Protein AF-A0A7J2Y6X0-F1 (afdb_monomer_lite)

Radius of gyration: 14.94 Å; chains: 1; bounding box: 36×22×38 Å

Foldseek 3Di:
DDPPPPPVVVVVQVVQCVVPVHDFQADPVPRHGPVPDQQADPPPRDQPQDCVPPPDRGRGRD

pLDDT: mean 72.95, std 15.34, range [41.56, 92.38]

Structure (mmCIF, N/CA/C/O backbone):
data_AF-A0A7J2Y6X0-F1
#
_entry.id   AF-A0A7J2Y6X0-F1
#
loop_
_atom_site.group_PDB
_atom_site.id
_atom_site.type_symbol
_atom_site.label_atom_id
_atom_site.label_alt_id
_atom_site.label_comp_id
_atom_site.label_asym_id
_atom_site.label_entity_id
_atom_site.label_seq_id
_atom_site.pdbx_PDB_ins_code
_atom_site.Cartn_x
_atom_site.Cartn_y
_atom_site.Cartn_z
_atom_site.occupancy
_atom_site.B_iso_or_equiv
_atom_site.auth_seq_id
_atom_site.auth_comp_id
_atom_site.auth_asym_id
_atom_site.auth_atom_id
_atom_site.pdbx_PDB_model_num
ATOM 1 N N . MET A 1 1 ? -8.656 15.048 -23.026 1.00 41.56 1 MET A N 1
ATOM 2 C CA . MET A 1 1 ? -8.105 13.672 -22.990 1.00 41.56 1 MET A CA 1
ATOM 3 C C . MET A 1 1 ? -6.731 13.707 -22.330 1.00 41.56 1 MET A C 1
ATOM 5 O O . MET A 1 1 ? -5.872 14.465 -22.758 1.00 41.56 1 MET A O 1
ATOM 9 N N . ALA A 1 2 ? -6.590 12.990 -21.215 1.00 44.66 2 ALA A N 1
ATOM 10 C CA . ALA A 1 2 ? -5.544 13.144 -20.205 1.00 44.66 2 ALA A CA 1
ATOM 11 C C . ALA A 1 2 ? -4.140 12.726 -20.688 1.00 44.66 2 ALA A C 1
ATOM 13 O O . ALA A 1 2 ? -3.884 11.546 -20.901 1.00 44.66 2 ALA A O 1
ATOM 14 N N . ARG A 1 3 ? -3.214 13.688 -20.803 1.00 49.38 3 ARG A N 1
ATOM 15 C CA . ARG A 1 3 ? -1.777 13.448 -21.066 1.00 49.38 3 ARG A CA 1
ATOM 16 C C . ARG A 1 3 ? -0.849 13.805 -19.894 1.00 49.38 3 ARG A C 1
ATOM 18 O O . ARG A 1 3 ? 0.353 13.638 -20.010 1.00 49.38 3 ARG A O 1
ATOM 25 N N . ILE A 1 4 ? -1.398 14.233 -18.754 1.00 52.28 4 ILE A N 1
ATOM 26 C CA . ILE A 1 4 ? -0.632 14.681 -17.568 1.00 52.28 4 ILE A CA 1
ATOM 27 C C . ILE A 1 4 ? -0.339 13.513 -16.592 1.00 52.28 4 ILE A C 1
ATOM 29 O O . ILE A 1 4 ? 0.391 13.645 -15.618 1.00 52.28 4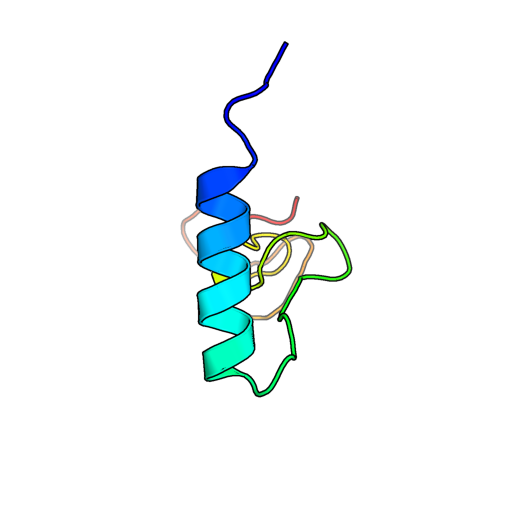 ILE A O 1
ATOM 33 N N . ARG A 1 5 ? -0.862 12.312 -16.867 1.00 55.06 5 ARG A N 1
ATOM 34 C CA . ARG A 1 5 ? -0.905 11.183 -15.921 1.00 55.06 5 ARG A CA 1
ATOM 35 C C . ARG A 1 5 ? 0.405 10.373 -15.805 1.00 55.06 5 ARG A C 1
ATOM 37 O O . ARG A 1 5 ? 0.406 9.363 -15.115 1.00 55.06 5 ARG A O 1
ATOM 44 N N . SER A 1 6 ? 1.505 10.755 -16.468 1.00 68.56 6 SER A N 1
ATOM 45 C CA . SER A 1 6 ? 2.663 9.853 -16.642 1.00 68.56 6 SER A CA 1
ATOM 46 C C . SER A 1 6 ? 3.929 10.183 -15.848 1.00 68.56 6 SER A C 1
ATOM 48 O O . SER A 1 6 ? 4.595 9.246 -15.423 1.00 68.56 6 SER A O 1
ATOM 50 N N . GLU A 1 7 ? 4.307 11.448 -15.633 1.00 80.12 7 GLU A N 1
ATOM 51 C CA . GLU A 1 7 ? 5.596 11.748 -14.971 1.00 80.12 7 GLU A CA 1
ATOM 52 C C . GLU A 1 7 ? 5.557 11.496 -13.464 1.00 80.12 7 GLU A C 1
ATOM 54 O O . GLU A 1 7 ? 6.417 10.789 -12.944 1.00 80.12 7 GLU A O 1
ATOM 59 N N . ALA A 1 8 ? 4.511 11.967 -12.781 1.00 83.50 8 ALA A N 1
ATOM 60 C CA . ALA A 1 8 ? 4.324 11.715 -11.352 1.00 83.50 8 ALA A CA 1
ATOM 61 C C . ALA A 1 8 ? 4.222 10.211 -11.036 1.00 83.50 8 ALA A C 1
ATOM 63 O O . ALA A 1 8 ? 4.787 9.738 -10.054 1.00 83.50 8 ALA A O 1
ATOM 64 N N . VAL A 1 9 ? 3.553 9.438 -11.901 1.00 83.75 9 VAL A N 1
ATOM 65 C CA . VAL A 1 9 ? 3.440 7.979 -11.746 1.00 83.75 9 VAL A CA 1
ATOM 66 C C . VAL A 1 9 ? 4.788 7.295 -11.979 1.00 83.75 9 VAL A C 1
ATOM 68 O O . VAL A 1 9 ? 5.156 6.409 -11.214 1.00 83.75 9 VAL A O 1
ATOM 71 N N . ARG A 1 10 ? 5.563 7.720 -12.986 1.00 87.50 10 ARG A N 1
ATOM 72 C CA . ARG A 1 10 ? 6.912 7.184 -13.245 1.00 87.50 10 ARG A CA 1
ATOM 73 C C . ARG A 1 10 ? 7.876 7.470 -12.101 1.00 87.50 10 ARG A C 1
ATOM 75 O O . ARG A 1 10 ? 8.602 6.570 -11.691 1.00 87.50 10 ARG A O 1
ATOM 82 N N . GLU A 1 11 ? 7.868 8.694 -11.584 1.00 91.19 11 GLU A N 1
ATOM 83 C CA . GLU A 1 11 ? 8.697 9.072 -10.439 1.00 91.19 11 GLU A CA 1
ATOM 84 C C . GLU A 1 11 ? 8.308 8.271 -9.192 1.00 91.19 11 GLU A C 1
ATOM 86 O O . GLU A 1 11 ? 9.176 7.755 -8.488 1.00 91.19 11 GLU A O 1
ATOM 91 N N . ARG A 1 12 ? 7.004 8.068 -8.968 1.00 88.19 12 ARG A N 1
ATOM 92 C CA . ARG A 1 12 ? 6.513 7.212 -7.885 1.00 88.19 12 ARG A CA 1
ATOM 93 C C . ARG A 1 12 ? 6.993 5.765 -8.033 1.00 88.19 12 ARG A C 1
ATOM 95 O O . ARG A 1 12 ? 7.522 5.210 -7.076 1.00 88.19 12 ARG A O 1
ATOM 102 N N . ILE A 1 13 ? 6.859 5.173 -9.223 1.00 89.62 13 ILE A N 1
ATOM 103 C CA . ILE A 1 13 ? 7.333 3.808 -9.505 1.00 89.62 13 ILE A CA 1
ATOM 104 C C . ILE A 1 13 ? 8.836 3.689 -9.248 1.00 89.62 13 ILE A C 1
ATOM 106 O O . ILE A 1 13 ? 9.255 2.729 -8.610 1.00 89.62 13 ILE A O 1
ATOM 110 N N . ARG A 1 14 ? 9.637 4.664 -9.700 1.00 91.00 14 ARG A N 1
ATOM 111 C CA . ARG A 1 14 ? 11.091 4.675 -9.484 1.00 91.00 14 ARG A CA 1
ATOM 112 C C . ARG A 1 14 ? 11.431 4.605 -7.993 1.00 91.00 14 ARG A C 1
ATOM 114 O O . ARG A 1 14 ? 12.197 3.734 -7.598 1.00 91.00 14 ARG A O 1
ATOM 121 N N . ARG A 1 15 ? 10.831 5.477 -7.177 1.00 90.56 15 ARG A N 1
ATOM 122 C CA . ARG A 1 15 ? 11.073 5.521 -5.722 1.00 90.56 15 ARG A CA 1
ATOM 123 C C . ARG A 1 15 ? 10.681 4.221 -5.025 1.00 90.56 15 ARG A C 1
ATOM 125 O O . ARG A 1 15 ? 11.421 3.721 -4.187 1.00 90.56 15 ARG A O 1
ATOM 132 N N . ILE A 1 16 ? 9.524 3.669 -5.386 1.00 89.06 16 ILE A N 1
ATOM 133 C CA . ILE A 1 16 ? 9.033 2.405 -4.827 1.00 89.06 16 ILE A CA 1
ATOM 134 C C . ILE A 1 16 ? 9.962 1.250 -5.211 1.00 89.06 16 ILE A C 1
ATOM 136 O O . ILE A 1 16 ? 10.350 0.468 -4.350 1.00 89.06 16 ILE A O 1
ATOM 140 N N . ALA A 1 17 ? 10.355 1.160 -6.483 1.00 89.94 17 ALA A N 1
ATOM 141 C CA . ALA A 1 17 ? 11.253 0.115 -6.955 1.00 89.94 17 ALA A CA 1
ATOM 142 C C . ALA A 1 17 ? 12.619 0.173 -6.250 1.00 89.94 17 ALA A C 1
ATOM 144 O O . ALA A 1 17 ? 13.180 -0.871 -5.936 1.00 89.94 17 ALA A O 1
ATOM 145 N N . GLU A 1 18 ? 13.139 1.366 -5.954 1.00 92.38 18 GLU A N 1
ATOM 146 C CA . GLU A 1 18 ? 14.361 1.521 -5.157 1.00 92.38 18 GLU A CA 1
ATOM 147 C C . GLU A 1 18 ? 14.171 1.024 -3.713 1.00 92.38 18 GLU A C 1
ATOM 149 O O . GLU A 1 18 ? 14.982 0.242 -3.219 1.00 92.38 18 GLU A O 1
ATOM 154 N N . ALA A 1 19 ? 13.069 1.406 -3.061 1.00 89.25 19 ALA A N 1
ATOM 155 C CA . ALA A 1 19 ? 12.787 1.033 -1.674 1.00 89.25 19 ALA A CA 1
ATOM 156 C C . ALA A 1 19 ? 12.506 -0.470 -1.480 1.00 89.25 19 ALA A C 1
ATOM 158 O O . ALA A 1 19 ? 12.864 -1.037 -0.449 1.00 89.25 19 ALA A O 1
ATOM 159 N N . TYR A 1 20 ? 11.879 -1.117 -2.465 1.00 87.69 20 TYR A N 1
ATOM 160 C CA . TYR A 1 20 ? 11.410 -2.506 -2.390 1.00 87.69 20 TYR A CA 1
ATOM 161 C C . TYR A 1 20 ? 12.161 -3.456 -3.338 1.00 87.69 20 TYR A C 1
ATOM 163 O O . TYR A 1 20 ? 11.612 -4.471 -3.764 1.00 87.69 20 TYR A O 1
ATOM 171 N N . GLN A 1 21 ? 13.411 -3.141 -3.696 1.00 91.94 21 GLN A N 1
ATOM 172 C CA . GLN A 1 21 ? 14.275 -4.012 -4.516 1.00 91.94 21 GLN A CA 1
ATOM 173 C C . GLN A 1 21 ? 13.624 -4.461 -5.843 1.00 91.94 21 GLN A C 1
ATOM 175 O O . GLN A 1 21 ? 13.763 -5.602 -6.281 1.00 91.94 21 GLN A O 1
ATOM 180 N N . GLY A 1 22 ? 12.889 -3.556 -6.487 1.00 88.56 22 GLY A N 1
ATOM 181 C CA . GLY A 1 22 ? 12.195 -3.782 -7.755 1.00 88.56 22 GLY A CA 1
ATOM 182 C C . GLY A 1 22 ? 10.759 -4.292 -7.624 1.00 88.56 22 GLY A C 1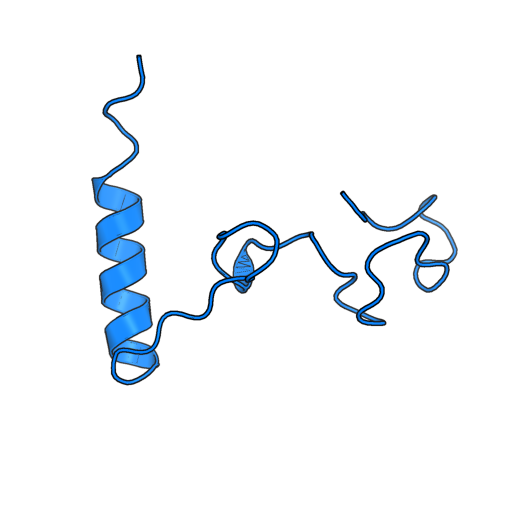
ATOM 183 O O . GLY A 1 22 ? 10.062 -4.373 -8.636 1.00 88.56 22 GLY A O 1
ATOM 184 N N . TRP A 1 23 ? 10.278 -4.597 -6.416 1.00 89.25 23 TRP A N 1
ATOM 185 C CA . TRP A 1 23 ? 8.878 -4.959 -6.199 1.00 89.25 23 TRP A CA 1
ATOM 186 C C . TRP A 1 23 ? 7.980 -3.717 -6.116 1.00 89.25 23 TRP A C 1
ATOM 188 O O . TRP A 1 23 ? 8.326 -2.721 -5.487 1.00 89.25 23 TRP A O 1
ATOM 198 N N . ILE A 1 24 ? 6.808 -3.767 -6.756 1.00 89.38 24 ILE A N 1
ATOM 199 C CA . ILE A 1 24 ? 5.834 -2.669 -6.754 1.00 89.38 24 ILE A CA 1
ATOM 200 C C . ILE A 1 24 ? 4.559 -3.153 -6.045 1.00 89.38 24 ILE A C 1
ATOM 202 O O . ILE A 1 24 ? 3.759 -3.861 -6.667 1.00 89.38 24 ILE A O 1
ATOM 206 N N . PRO A 1 25 ? 4.340 -2.790 -4.765 1.00 84.38 25 PRO A N 1
ATOM 207 C CA . PRO A 1 25 ? 3.154 -3.186 -4.021 1.00 84.38 25 PRO A CA 1
ATOM 208 C C . PRO A 1 25 ? 1.916 -2.508 -4.611 1.00 84.38 25 PRO A C 1
ATOM 210 O O . PRO A 1 25 ? 1.667 -1.315 -4.414 1.00 84.38 25 PRO A O 1
ATOM 213 N N . THR A 1 26 ? 1.123 -3.296 -5.331 1.00 87.88 26 THR A N 1
ATOM 214 C CA . THR A 1 26 ? -0.169 -2.901 -5.901 1.00 87.88 26 THR A CA 1
ATOM 215 C C . THR A 1 26 ? -1.270 -3.808 -5.375 1.00 87.88 26 THR A C 1
ATOM 217 O O . THR A 1 26 ? -1.035 -4.972 -5.050 1.00 87.88 26 THR A O 1
ATOM 220 N N . CYS A 1 27 ? -2.476 -3.266 -5.259 1.00 83.19 27 CYS A N 1
ATOM 221 C CA . CYS A 1 27 ? -3.662 -4.015 -4.884 1.00 83.19 27 CYS A CA 1
ATOM 222 C C . CYS A 1 27 ? -4.132 -4.845 -6.089 1.00 83.19 27 CYS A C 1
ATOM 224 O O . CYS A 1 27 ? -4.529 -4.250 -7.090 1.00 83.19 27 CYS A O 1
ATOM 226 N N . PRO A 1 28 ? -4.142 -6.190 -6.037 1.00 81.56 28 PRO A N 1
ATOM 227 C CA . PRO A 1 28 ? -4.577 -6.991 -7.183 1.00 81.56 28 PRO A CA 1
ATOM 228 C C . PRO A 1 28 ? -6.029 -6.706 -7.630 1.00 81.56 28 PRO A C 1
ATOM 230 O O . PRO A 1 28 ? -6.272 -6.690 -8.834 1.00 81.56 28 PRO A O 1
ATOM 233 N N . PRO A 1 29 ? -6.989 -6.434 -6.716 1.00 80.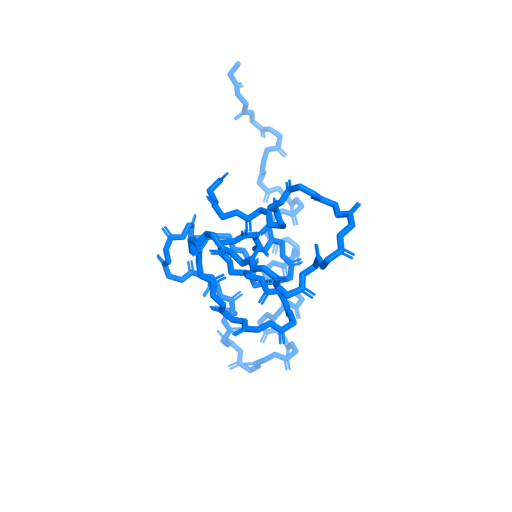69 29 PRO A N 1
ATOM 234 C CA . PRO A 1 29 ? -8.345 -6.028 -7.089 1.00 80.69 29 PRO A CA 1
ATOM 235 C C . PRO A 1 29 ? -8.484 -4.746 -7.925 1.00 80.69 29 PRO A C 1
ATOM 237 O O . PRO A 1 29 ? -9.268 -4.747 -8.870 1.00 80.69 29 PRO A O 1
ATOM 240 N N . CYS A 1 30 ? -7.793 -3.652 -7.583 1.00 81.50 30 CYS A N 1
ATOM 241 C CA . CYS A 1 30 ? -7.991 -2.351 -8.251 1.00 81.50 30 CYS A CA 1
ATOM 242 C C . CYS A 1 30 ? -6.785 -1.843 -9.044 1.00 81.50 30 CYS A C 1
ATOM 244 O O . CYS A 1 30 ? -6.904 -0.856 -9.765 1.00 81.50 30 CYS A O 1
ATOM 246 N N . GLY A 1 31 ? -5.627 -2.488 -8.914 1.00 83.56 31 GLY A N 1
ATOM 247 C CA . GLY A 1 31 ? -4.385 -2.101 -9.580 1.00 83.56 31 GLY A CA 1
ATOM 248 C C . GLY A 1 31 ? -3.732 -0.828 -9.036 1.00 83.56 31 GLY A C 1
ATOM 249 O O . GLY A 1 31 ? -2.677 -0.442 -9.535 1.00 83.56 31 GLY A O 1
ATOM 250 N N . GLU A 1 32 ? -4.316 -0.178 -8.024 1.00 86.12 32 GLU A N 1
ATOM 251 C CA . GLU A 1 32 ? -3.697 0.977 -7.374 1.00 86.12 32 GLU A CA 1
ATOM 252 C C . GLU A 1 32 ? -2.502 0.565 -6.517 1.00 86.12 32 GLU A C 1
ATOM 254 O O . GLU A 1 32 ? -2.408 -0.566 -6.032 1.00 86.12 32 GLU A O 1
ATOM 259 N N . PHE A 1 33 ? -1.586 1.508 -6.294 1.00 86.56 33 PHE A N 1
ATOM 260 C CA . PHE A 1 33 ? -0.530 1.336 -5.295 1.00 86.56 33 PHE A CA 1
ATOM 261 C C . PHE A 1 33 ? -1.159 1.028 -3.934 1.00 86.56 33 PHE A C 1
ATOM 263 O O . PHE A 1 33 ? -2.154 1.653 -3.573 1.00 86.56 33 PHE A O 1
ATOM 270 N N . ILE A 1 34 ? -0.574 0.109 -3.159 1.00 81.19 34 ILE A N 1
ATOM 271 C CA . ILE A 1 34 ? -1.142 -0.314 -1.865 1.00 81.19 34 ILE A CA 1
ATOM 272 C C . ILE A 1 34 ? -1.399 0.877 -0.926 1.00 81.19 34 ILE A C 1
ATOM 274 O O . ILE A 1 34 ? -2.426 0.914 -0.263 1.00 81.19 34 ILE A O 1
ATOM 278 N N . GLU A 1 35 ? -0.541 1.897 -0.936 1.00 77.31 35 GLU A N 1
ATOM 279 C CA . GLU A 1 35 ? -0.720 3.128 -0.145 1.00 77.31 35 GLU A CA 1
ATOM 280 C C . GLU A 1 35 ? -1.932 3.980 -0.566 1.00 77.31 35 GLU A C 1
ATOM 282 O O . GLU A 1 35 ? -2.407 4.803 0.208 1.00 77.31 35 GLU A O 1
ATOM 287 N N . GLY A 1 36 ? -2.390 3.842 -1.813 1.00 76.81 36 GLY A N 1
ATOM 288 C CA . GLY A 1 36 ? -3.572 4.525 -2.351 1.00 76.81 36 GLY A CA 1
ATOM 289 C C . GLY A 1 36 ? -4.793 3.614 -2.474 1.00 76.81 36 GLY A C 1
ATOM 290 O O . GLY A 1 36 ? -5.811 4.031 -3.019 1.00 76.81 36 GLY A O 1
ATOM 291 N N . CYS A 1 37 ? -4.692 2.366 -2.018 1.00 81.00 37 CYS A N 1
ATOM 292 C CA . CYS A 1 37 ? -5.759 1.387 -2.128 1.00 81.00 37 CYS A CA 1
ATOM 293 C C . CYS A 1 37 ? -6.818 1.599 -1.037 1.00 81.00 37 CYS A C 1
ATOM 295 O O . CYS A 1 37 ? -6.500 1.626 0.148 1.00 81.00 37 CYS A O 1
ATOM 297 N N . SER A 1 38 ? -8.089 1.618 -1.441 1.00 75.06 38 SER A N 1
ATOM 298 C CA . SER A 1 38 ? -9.263 1.633 -0.555 1.00 75.06 38 SER A CA 1
ATOM 299 C C . SER A 1 38 ? -10.153 0.389 -0.704 1.00 75.06 38 SER A C 1
ATOM 301 O O . SER A 1 38 ? -11.299 0.393 -0.272 1.00 75.06 38 SER A O 1
ATOM 303 N N . CYS A 1 39 ? -9.658 -0.683 -1.339 1.00 75.56 39 CYS A N 1
ATOM 304 C CA . CYS A 1 39 ? -10.440 -1.906 -1.575 1.00 75.56 39 CYS A CA 1
ATOM 305 C C . CYS A 1 39 ? -10.709 -2.746 -0.326 1.00 75.56 39 CYS A C 1
ATOM 307 O O . CYS A 1 39 ? -11.573 -3.618 -0.371 1.00 75.56 39 CYS A O 1
ATOM 309 N N . VAL A 1 40 ? -9.916 -2.559 0.724 1.00 71.94 40 VAL A N 1
ATOM 310 C CA . VAL A 1 40 ? -10.018 -3.270 1.999 1.00 71.94 40 VAL A CA 1
ATOM 311 C C . VAL A 1 40 ? -9.967 -2.248 3.120 1.00 71.94 40 VAL A C 1
ATOM 313 O O . VAL A 1 40 ? -9.246 -1.251 3.026 1.00 71.94 40 VAL A O 1
ATOM 316 N N . CYS A 1 41 ? -10.674 -2.518 4.209 1.00 73.56 41 CYS A N 1
ATOM 317 C CA . CYS A 1 41 ? -10.518 -1.724 5.412 1.00 73.56 41 CYS A CA 1
ATOM 318 C C . CYS A 1 41 ? -9.115 -1.920 6.011 1.00 73.56 41 CYS A C 1
ATOM 320 O O . CYS A 1 41 ? -8.709 -3.045 6.296 1.00 73.56 41 CYS A O 1
ATOM 322 N N . ALA A 1 42 ? -8.400 -0.824 6.282 1.00 69.81 42 ALA A N 1
ATOM 323 C CA . ALA A 1 42 ? -7.063 -0.857 6.883 1.00 69.81 42 ALA A CA 1
ATOM 324 C C . ALA A 1 42 ? -7.025 -1.469 8.299 1.00 69.81 42 ALA A C 1
ATOM 326 O O . ALA A 1 42 ? -5.960 -1.861 8.768 1.00 69.81 42 ALA A O 1
ATOM 327 N N . TYR A 1 43 ? -8.172 -1.553 8.980 1.00 69.50 43 TYR A N 1
ATOM 328 C CA . TYR A 1 43 ? -8.264 -2.062 10.350 1.00 69.50 43 TYR A CA 1
ATOM 329 C C . TYR A 1 43 ? -8.591 -3.554 10.425 1.00 69.50 43 TYR A C 1
ATOM 331 O O . TYR A 1 43 ? -8.002 -4.258 11.238 1.00 69.50 43 TYR A O 1
ATOM 339 N N . CYS A 1 44 ? -9.529 -4.046 9.609 1.00 74.50 44 CYS A N 1
ATOM 340 C CA . CYS A 1 44 ? -9.971 -5.445 9.674 1.00 74.50 44 CYS A CA 1
ATOM 341 C C . CYS A 1 44 ? -9.699 -6.256 8.402 1.00 74.50 44 CYS A C 1
ATOM 343 O O . CYS A 1 44 ? -9.964 -7.452 8.394 1.00 74.50 44 CYS A O 1
ATOM 345 N N . GLY A 1 45 ? -9.208 -5.637 7.325 1.00 69.69 45 GLY A N 1
ATOM 346 C CA . GLY A 1 45 ? -8.930 -6.310 6.053 1.00 69.69 45 GLY A CA 1
ATOM 347 C C . GLY A 1 45 ? -10.170 -6.725 5.253 1.00 69.69 45 GLY A C 1
ATOM 348 O O . GLY A 1 45 ? -10.026 -7.241 4.147 1.00 69.69 45 GLY A O 1
ATOM 349 N N . GLU A 1 46 ? -11.378 -6.486 5.774 1.00 71.19 46 GLU A N 1
ATOM 350 C CA . GLU A 1 46 ? -12.624 -6.815 5.081 1.00 71.19 46 GLU A CA 1
ATOM 351 C C . GLU A 1 46 ? -12.852 -5.885 3.893 1.00 71.19 46 GLU A C 1
ATOM 353 O O . GLU A 1 46 ? -12.570 -4.684 3.957 1.00 71.19 46 GLU A O 1
ATOM 358 N N . ARG A 1 47 ? -13.378 -6.463 2.812 1.00 65.62 47 ARG A N 1
ATOM 359 C CA . ARG A 1 47 ? -13.687 -5.748 1.568 1.00 65.62 47 ARG A CA 1
ATOM 360 C C . ARG A 1 47 ? -15.099 -5.198 1.563 1.00 65.62 47 ARG A C 1
ATOM 362 O O . ARG A 1 47 ? -15.276 -4.044 1.224 1.00 65.62 47 ARG A O 1
ATOM 369 N N . ASP A 1 48 ? -16.079 -5.998 1.972 1.00 63.19 48 ASP A N 1
ATOM 370 C CA .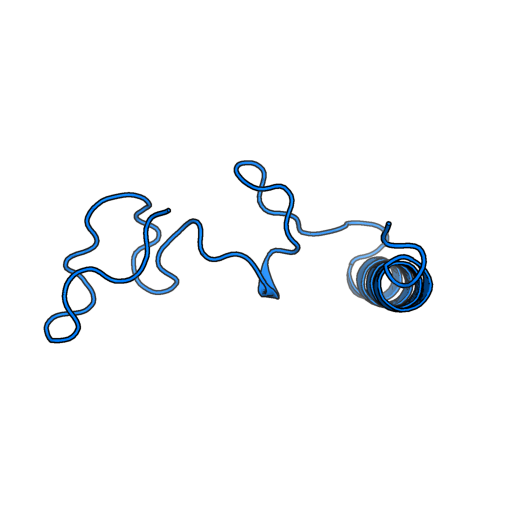 ASP A 1 48 ? -17.490 -5.626 1.917 1.00 63.19 48 ASP A CA 1
ATOM 371 C C . ASP A 1 48 ? -18.065 -5.550 3.330 1.00 63.19 48 ASP A C 1
ATOM 373 O O . ASP A 1 48 ? -17.944 -6.494 4.111 1.00 63.19 48 ASP A O 1
ATOM 377 N N . ARG A 1 49 ? -18.768 -4.452 3.640 1.00 62.19 49 ARG A N 1
ATOM 378 C CA . ARG A 1 49 ? -19.532 -4.287 4.890 1.00 62.19 49 ARG A CA 1
ATOM 379 C C . ARG A 1 49 ? -18.674 -4.355 6.173 1.00 62.19 49 ARG A C 1
ATOM 381 O O . ARG A 1 49 ? -19.110 -4.965 7.149 1.00 62.19 49 ARG A O 1
ATOM 388 N N . CYS A 1 50 ? -17.490 -3.715 6.224 1.00 67.25 50 CYS A N 1
ATOM 389 C CA . CYS A 1 50 ? -16.776 -3.561 7.509 1.00 67.25 50 CYS A CA 1
ATOM 390 C C . CYS A 1 50 ? -17.694 -2.853 8.521 1.00 67.25 50 CYS A C 1
ATOM 392 O O . CYS A 1 50 ? -18.173 -1.741 8.297 1.00 67.25 50 CYS A O 1
ATOM 394 N N . LEU A 1 51 ? -17.878 -3.505 9.670 1.00 64.12 51 LEU A N 1
ATOM 395 C CA . LEU A 1 51 ? -18.511 -2.948 10.872 1.00 64.12 51 LEU A CA 1
ATOM 396 C C . LEU A 1 51 ? -17.474 -2.487 11.905 1.00 64.12 51 LEU A C 1
ATOM 398 O O . LEU A 1 51 ? -17.813 -2.013 12.982 1.00 64.12 51 LEU A O 1
ATOM 402 N N . CYS A 1 52 ? -16.197 -2.650 11.570 1.00 70.19 52 CYS A N 1
ATOM 403 C CA . CYS A 1 52 ? -15.046 -2.340 12.398 1.00 70.19 52 CYS A CA 1
ATOM 404 C C . CYS A 1 52 ? -14.884 -0.834 12.682 1.00 70.19 52 CYS A C 1
ATOM 406 O O . CYS A 1 52 ? -14.337 -0.460 13.716 1.00 70.19 52 CYS A O 1
ATOM 408 N N . ALA A 1 53 ? -15.420 0.026 11.811 1.00 57.53 53 ALA A N 1
ATOM 409 C CA . ALA A 1 53 ? -15.562 1.461 12.038 1.00 57.53 53 ALA A CA 1
ATOM 410 C C . ALA A 1 53 ? -16.964 1.772 12.593 1.00 57.53 53 ALA A C 1
ATOM 412 O O . ALA A 1 53 ? -17.827 2.309 11.895 1.00 57.53 53 ALA A O 1
ATOM 413 N N . ILE A 1 54 ? -17.220 1.401 13.850 1.00 50.69 54 ILE A N 1
ATOM 414 C CA . ILE A 1 54 ? -18.458 1.782 14.544 1.00 50.69 54 ILE A CA 1
ATOM 415 C C . ILE A 1 54 ? -18.487 3.318 14.643 1.00 50.69 54 ILE A C 1
ATOM 417 O O . ILE A 1 54 ? -17.663 3.905 15.338 1.00 50.69 54 ILE A O 1
ATOM 421 N N . GLY A 1 55 ? -19.411 3.967 13.924 1.00 52.28 55 GLY A N 1
ATOM 422 C CA . GLY A 1 55 ? -19.622 5.424 13.953 1.00 52.28 55 GLY A CA 1
ATOM 423 C C . GLY A 1 55 ? -19.469 6.168 12.619 1.00 52.28 55 GLY A C 1
ATOM 424 O O . GLY A 1 55 ? -19.788 7.350 12.575 1.00 52.28 55 GLY A O 1
ATOM 425 N N . TYR A 1 56 ? -19.038 5.504 11.538 1.00 50.66 56 TYR A N 1
ATOM 426 C CA . TYR A 1 56 ? -18.821 6.140 10.224 1.00 50.66 56 TYR A CA 1
ATOM 427 C C . TYR A 1 56 ? -19.480 5.379 9.061 1.00 50.66 56 TYR A C 1
ATOM 429 O O . TYR A 1 56 ? -18.831 5.199 8.041 1.00 50.66 56 TYR A O 1
ATOM 437 N N . GLU A 1 57 ? -20.718 4.891 9.242 1.00 48.94 57 GLU A N 1
ATOM 438 C CA . GLU A 1 57 ? -21.562 4.242 8.212 1.00 48.94 57 GLU A CA 1
ATOM 439 C C . GLU A 1 57 ? -20.769 3.595 7.059 1.00 48.94 57 GLU A C 1
ATOM 441 O O . GLU A 1 57 ? -20.563 4.202 6.015 1.00 48.94 57 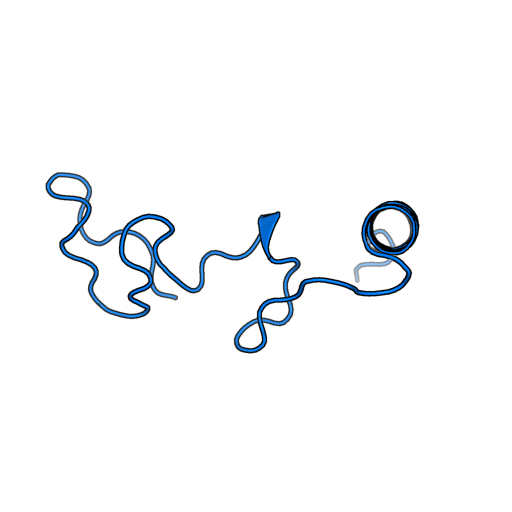GLU A O 1
ATOM 446 N N . VAL A 1 58 ? -20.320 2.353 7.294 1.00 51.38 58 VAL A N 1
ATOM 447 C CA . VAL A 1 58 ? -19.542 1.485 6.391 1.00 51.38 58 VAL A CA 1
ATOM 448 C C . VAL A 1 58 ? -18.250 2.116 5.856 1.00 51.38 58 VAL A C 1
ATOM 450 O O . VAL A 1 58 ? -18.217 2.782 4.827 1.00 51.38 58 VAL A O 1
ATOM 453 N N . ALA A 1 59 ? -17.131 1.821 6.525 1.00 51.22 59 ALA A N 1
ATOM 454 C CA . ALA A 1 59 ? -15.810 2.158 6.009 1.00 51.22 59 ALA A CA 1
ATOM 455 C C . A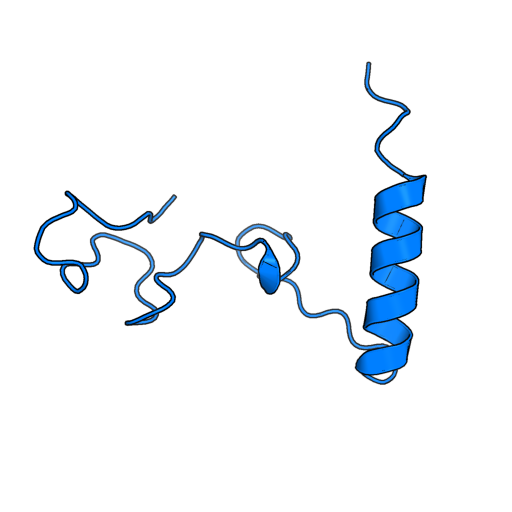LA A 1 59 ? -15.573 1.420 4.684 1.00 51.22 59 ALA A C 1
ATOM 457 O O . ALA A 1 59 ? -15.313 0.218 4.678 1.00 51.22 59 ALA A O 1
ATOM 458 N N . THR A 1 60 ? -15.747 2.176 3.600 1.00 50.44 60 THR A N 1
ATOM 459 C CA . THR A 1 60 ? -15.229 2.001 2.239 1.00 50.44 60 THR A CA 1
ATOM 460 C C . THR A 1 60 ? -14.879 0.567 1.859 1.00 50.44 60 THR A C 1
ATOM 462 O O . THR A 1 60 ? -13.825 0.039 2.219 1.00 50.44 60 THR A O 1
ATOM 465 N N . GLY A 1 61 ? -15.773 -0.002 1.063 1.00 48.03 61 GLY A N 1
ATOM 466 C CA . GLY A 1 61 ? -15.631 -1.270 0.380 1.00 48.03 61 GLY A CA 1
ATOM 467 C C . GLY A 1 61 ? -16.208 -1.126 -1.015 1.00 48.03 61 GLY A C 1
ATOM 468 O O . GLY A 1 61 ? -17.395 -1.380 -1.204 1.00 48.03 61 GLY A O 1
ATOM 469 N N . GLY A 1 62 ? -15.391 -0.630 -1.947 1.00 42.44 62 GLY A N 1
ATOM 470 C CA . GLY A 1 62 ? -15.814 -0.277 -3.308 1.00 42.44 62 GLY A CA 1
ATOM 471 C C . GLY A 1 62 ? -15.834 1.219 -3.558 1.00 42.44 62 GLY A C 1
ATOM 472 O O . GLY A 1 62 ? -16.689 1.904 -2.959 1.00 42.44 62 GLY A O 1
#

Sequence (62 aa):
MARIRSEAVRERIRRIAEAYQGWIPTCPPCGEFIEGCSCVCAYCGERDRCLCAIGYEVATGG

Secondary structure (DSSP, 8-state):
---SSSHHHHHHHHHHHHHTTT---B-TTT-SBGGG--SS-TTT--SS---SSTTSSS----